Protein AF-A0A5D3DVQ5-F1 (afdb_monomer)

InterPro domains:
  IPR043502 DNA/RNA polymerase superfamily [SSF56672] (17-75)

Sequence (78 aa):
MSKLKLGRSVPVEIQEVLNEYVDIMPPKLPKTLPPRRGIDHEIELVPGAKPPAQNAYRMAPSELASLRKELVEFLIAG

Solvent-accessible surface area (backbone atoms only — not comparable to full-atom values): 5480 Å² total; per-residue (Å²): 134,81,83,84,79,73,91,64,84,74,53,68,74,57,48,51,53,51,62,75,44,42,83,85,61,50,99,58,83,73,66,58,69,77,78,89,64,101,67,80,92,80,83,87,73,63,90,86,69,73,82,91,84,75,81,81,79,90,69,55,74,69,55,50,51,52,51,52,53,52,51,52,54,50,67,70,30,99

Secondary structure (DSSP, 8-state):
--------PPPHHHHHHHHHTTTTS-SS--SSPPPPPSSPPP-PPPTTPPPP--PPPP--HHHHHHHHHHHHHHHHH-

Organism: Cucumis melo var. makuwa (NCBI:txid1194695)

pLDDT: mean 86.51, std 14.75, range [34.72, 98.12]

Structure (mmCIF, N/CA/C/O backbone):
data_AF-A0A5D3DVQ5-F1
#
_entry.id   AF-A0A5D3DVQ5-F1
#
loop_
_atom_site.group_PDB
_atom_site.id
_atom_site.type_symbol
_atom_site.label_atom_id
_atom_site.label_alt_id
_atom_site.label_comp_id
_atom_site.label_asym_id
_atom_site.label_entity_id
_atom_site.label_seq_id
_atom_site.pdbx_PDB_ins_code
_atom_site.Cartn_x
_atom_site.Cartn_y
_atom_site.Cartn_z
_atom_site.occupancy
_atom_site.B_iso_or_equiv
_atom_site.auth_seq_id
_atom_site.auth_comp_id
_atom_site.auth_asym_id
_atom_site.auth_atom_id
_atom_site.pdbx_PDB_model_num
ATOM 1 N N . MET A 1 1 ? -11.897 23.430 0.409 1.00 34.72 1 MET A N 1
ATOM 2 C CA . MET A 1 1 ? -12.816 23.343 -0.742 1.00 34.72 1 MET A CA 1
ATOM 3 C C . MET A 1 1 ? -13.873 22.296 -0.414 1.00 34.72 1 MET A C 1
ATOM 5 O O . MET A 1 1 ? -13.515 21.194 -0.032 1.00 34.72 1 MET A O 1
ATOM 9 N N . SER A 1 2 ? -15.128 22.755 -0.391 1.00 35.09 2 SER A N 1
ATOM 10 C CA . SER A 1 2 ? -16.421 22.046 -0.305 1.00 35.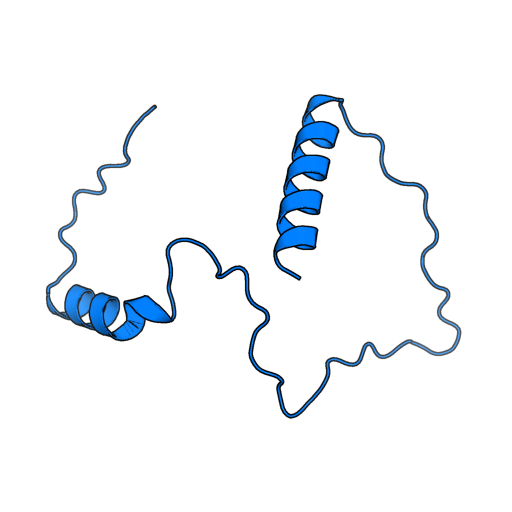09 2 SER A CA 1
ATOM 11 C C . SER A 1 2 ? -16.521 20.713 0.456 1.00 35.09 2 SER A C 1
ATOM 13 O O . SER A 1 2 ? -16.258 19.640 -0.078 1.00 35.09 2 SER A O 1
ATOM 15 N N . LYS A 1 3 ? -17.085 20.798 1.670 1.00 43.22 3 LYS A N 1
ATOM 16 C CA . LYS A 1 3 ? -17.817 19.705 2.324 1.00 43.22 3 LYS A CA 1
ATOM 17 C C . LYS A 1 3 ? -18.954 19.253 1.399 1.00 43.22 3 LYS A C 1
ATOM 19 O O . LYS A 1 3 ? -19.841 20.055 1.107 1.00 43.22 3 LYS A O 1
ATOM 24 N N . LEU A 1 4 ? -18.966 17.990 0.981 1.00 42.66 4 LEU A N 1
ATOM 25 C CA . LEU A 1 4 ? -20.168 17.367 0.429 1.00 42.66 4 LEU A CA 1
ATOM 26 C C . LEU A 1 4 ? -21.171 17.204 1.577 1.00 42.66 4 LEU A C 1
ATOM 28 O O . LEU A 1 4 ? -21.118 16.247 2.344 1.00 42.66 4 LEU A O 1
ATOM 32 N N . LYS A 1 5 ? -22.068 18.182 1.731 1.00 50.66 5 LYS A N 1
ATOM 33 C CA . LYS A 1 5 ? -23.312 17.992 2.479 1.00 50.66 5 LYS A CA 1
ATOM 34 C C . LYS A 1 5 ? -24.212 17.094 1.632 1.00 50.66 5 LYS A C 1
ATOM 36 O O . LYS A 1 5 ? -24.980 17.591 0.813 1.00 50.66 5 LYS A O 1
ATOM 41 N N . LEU A 1 6 ? -24.107 15.779 1.811 1.00 49.50 6 LEU A N 1
ATOM 42 C CA . LEU A 1 6 ? -25.137 14.865 1.335 1.00 49.50 6 LEU A CA 1
ATOM 43 C C . LEU A 1 6 ? -26.299 14.951 2.331 1.00 49.50 6 LEU A C 1
ATOM 45 O O . LEU A 1 6 ? -26.263 14.363 3.406 1.00 49.50 6 LEU A O 1
ATOM 49 N N . GLY A 1 7 ? -27.285 15.788 2.010 1.00 53.97 7 GLY A N 1
ATOM 50 C CA . GLY A 1 7 ? -28.484 16.015 2.817 1.00 53.97 7 GLY A CA 1
ATOM 51 C C . GLY A 1 7 ? -29.440 14.824 2.799 1.00 53.97 7 GLY A C 1
ATOM 52 O O . GLY A 1 7 ? -30.531 14.923 2.246 1.00 53.97 7 GLY A O 1
ATOM 53 N N . ARG A 1 8 ? -29.034 13.701 3.394 1.00 65.44 8 ARG A N 1
ATOM 54 C CA . ARG A 1 8 ? -29.916 12.592 3.771 1.00 65.44 8 ARG A CA 1
ATOM 55 C C . ARG A 1 8 ? -29.518 12.156 5.174 1.00 65.44 8 ARG A C 1
ATOM 57 O O . ARG A 1 8 ? -28.369 11.780 5.388 1.00 65.44 8 ARG A O 1
ATOM 64 N N . SER A 1 9 ? -30.439 12.263 6.129 1.00 78.00 9 SER A N 1
ATOM 65 C CA . SER A 1 9 ? -30.264 11.626 7.432 1.00 78.00 9 SER A CA 1
ATOM 66 C C . SER A 1 9 ? -30.146 10.125 7.198 1.00 78.00 9 SER A C 1
ATOM 68 O O . SER A 1 9 ? -30.989 9.547 6.511 1.00 78.00 9 SER A O 1
ATOM 70 N N . VAL A 1 10 ? -29.093 9.512 7.730 1.00 82.44 10 VAL A N 1
ATOM 71 C CA . VAL A 1 10 ? -28.977 8.055 7.760 1.00 82.44 10 VAL A CA 1
ATOM 72 C C . VAL A 1 10 ? -30.154 7.536 8.604 1.00 82.44 10 VAL A C 1
ATOM 74 O O . VAL A 1 10 ? -30.329 8.036 9.717 1.00 82.44 10 VAL A O 1
ATOM 77 N N . PRO A 1 11 ? -31.009 6.632 8.083 1.00 92.62 11 PRO A N 1
ATOM 78 C CA . PRO A 1 11 ? -32.048 5.974 8.877 1.00 92.62 11 PRO A CA 1
ATOM 79 C C . PRO A 1 11 ? -31.463 5.368 10.154 1.00 92.62 11 PRO A C 1
ATOM 81 O O .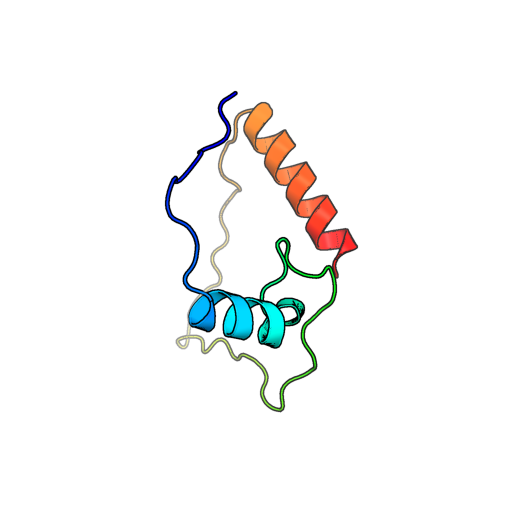 PRO A 1 11 ? -30.318 4.913 10.144 1.00 92.62 11 PRO A O 1
ATOM 84 N N . VAL A 1 12 ? -32.232 5.372 11.244 1.00 90.75 12 VAL A N 1
ATOM 85 C CA . VAL A 1 12 ? -31.750 4.954 12.574 1.00 90.75 12 VAL A CA 1
ATOM 86 C C . VAL A 1 12 ? -31.211 3.527 12.529 1.00 90.75 12 VAL A C 1
ATOM 88 O O . VAL A 1 12 ? -30.115 3.272 13.015 1.00 90.75 12 VAL A O 1
ATOM 91 N N . GLU A 1 13 ? -31.911 2.646 11.826 1.00 92.56 13 GLU A N 1
ATOM 92 C CA . GLU A 1 13 ? -31.561 1.239 11.649 1.00 92.56 13 GLU A CA 1
ATOM 93 C C . GLU A 1 13 ? -30.206 1.075 10.943 1.00 92.56 13 GLU A C 1
ATOM 95 O O . GLU A 1 13 ? -29.419 0.193 11.268 1.00 92.56 13 GLU A O 1
ATOM 100 N N . ILE A 1 14 ? -29.890 1.958 9.989 1.00 89.12 14 ILE A N 1
ATOM 101 C CA . ILE A 1 14 ? -28.595 1.948 9.292 1.00 89.12 14 ILE A CA 1
ATOM 102 C C . ILE A 1 14 ? -27.502 2.524 10.197 1.00 89.12 14 ILE A C 1
ATOM 104 O O . ILE A 1 14 ? -26.371 2.040 10.185 1.00 89.12 14 ILE A O 1
ATOM 108 N N . GLN A 1 15 ? -27.819 3.545 10.994 1.00 89.06 15 GLN A N 1
ATOM 109 C CA . GLN A 1 15 ? -26.861 4.138 11.923 1.00 89.06 15 GLN A CA 1
ATOM 110 C C . GLN A 1 15 ? -26.471 3.164 13.042 1.00 89.06 15 GLN A C 1
ATOM 112 O O . GLN A 1 15 ? -25.307 3.144 13.439 1.00 89.06 15 GLN A O 1
ATOM 117 N N . GLU A 1 16 ? -27.412 2.351 13.521 1.00 91.94 16 GLU A N 1
ATOM 118 C CA . GLU A 1 16 ? -27.159 1.284 14.495 1.00 91.94 16 GLU A CA 1
ATOM 119 C C . GLU A 1 16 ? -26.157 0.264 13.949 1.00 91.94 16 GLU A C 1
ATOM 121 O O . GLU A 1 16 ? -25.135 0.023 14.589 1.00 91.94 16 GLU A O 1
ATOM 126 N N . VAL A 1 17 ? -26.369 -0.224 12.723 1.00 91.38 17 VAL A N 1
ATOM 127 C CA . VAL A 1 17 ? -25.444 -1.158 12.057 1.00 91.38 17 VAL A CA 1
ATOM 128 C C . VAL A 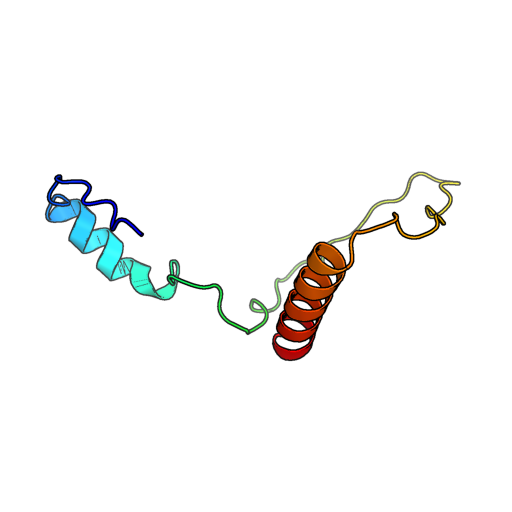1 17 ? -24.060 -0.529 11.852 1.00 91.38 17 VAL A C 1
ATOM 130 O O . VAL A 1 17 ? -23.040 -1.162 12.110 1.00 91.38 17 VAL A O 1
ATOM 133 N N . LEU A 1 18 ? -23.984 0.734 11.421 1.00 87.94 18 LEU A N 1
ATOM 134 C CA . LEU A 1 18 ? -22.694 1.415 11.247 1.00 87.94 18 LEU A CA 1
ATOM 135 C C . LEU A 1 18 ? -21.933 1.585 12.569 1.00 87.94 18 LEU A C 1
ATOM 137 O O . LEU A 1 18 ? -20.705 1.519 12.575 1.00 87.94 18 LEU A O 1
ATOM 141 N N . ASN A 1 19 ? -22.649 1.810 13.673 1.00 89.12 19 ASN A N 1
ATOM 142 C CA . ASN A 1 19 ? -22.049 1.907 15.000 1.00 89.12 19 ASN A CA 1
ATOM 143 C C . ASN A 1 19 ? -21.589 0.536 15.518 1.00 89.12 19 ASN A C 1
ATOM 145 O O . ASN A 1 19 ? -20.551 0.467 16.171 1.00 89.12 19 ASN A O 1
ATOM 149 N N . GLU A 1 20 ? -22.332 -0.533 15.219 1.00 92.81 20 GLU A N 1
ATOM 150 C CA . GLU A 1 20 ? -21.978 -1.912 15.581 1.00 92.81 20 GLU A CA 1
ATOM 151 C C . GLU A 1 20 ? -20.663 -2.359 14.924 1.00 92.81 20 GLU A C 1
ATOM 153 O O . GLU A 1 20 ? -19.839 -2.993 15.575 1.00 92.81 20 GLU A O 1
ATOM 158 N N . TYR A 1 21 ? -20.438 -1.967 13.668 1.00 89.50 21 TYR A N 1
ATOM 159 C CA . TYR A 1 21 ? -19.287 -2.377 12.852 1.00 89.50 21 TYR A CA 1
ATOM 160 C C . TYR A 1 21 ? -18.237 -1.270 12.653 1.00 89.50 21 TYR A C 1
ATOM 162 O O . TYR A 1 21 ? -17.463 -1.276 11.688 1.00 89.50 21 TYR A O 1
ATOM 170 N N . VAL A 1 22 ? -18.209 -0.281 13.549 1.00 86.38 22 VAL A N 1
ATOM 171 C CA . VAL A 1 22 ? -17.306 0.878 13.446 1.00 86.38 22 VAL A CA 1
ATOM 172 C C . VAL A 1 22 ? -15.823 0.484 13.502 1.00 86.38 22 VAL A C 1
ATOM 174 O O . VAL A 1 22 ? -14.965 1.172 12.946 1.00 86.38 22 VAL A O 1
ATOM 177 N N . ASP A 1 23 ? -15.516 -0.634 14.154 1.00 82.94 23 ASP A N 1
ATOM 178 C CA . ASP A 1 23 ? -14.178 -1.197 14.317 1.00 82.94 23 ASP A CA 1
ATOM 179 C C . ASP A 1 23 ? -13.656 -1.883 13.042 1.00 82.94 23 ASP A C 1
ATOM 181 O O . ASP A 1 23 ? -12.456 -1.810 12.761 1.00 82.94 23 ASP A O 1
ATOM 185 N N . ILE A 1 24 ? -14.539 -2.487 12.236 1.00 84.38 24 ILE A N 1
ATOM 186 C CA . ILE A 1 24 ? -14.180 -3.130 10.959 1.00 84.38 24 ILE A CA 1
ATOM 187 C C . ILE A 1 24 ? -14.197 -2.170 9.759 1.00 84.38 24 ILE A C 1
ATOM 189 O O . ILE A 1 24 ? -13.590 -2.472 8.729 1.00 84.38 24 ILE A O 1
ATOM 193 N N . MET A 1 25 ? -14.851 -1.008 9.876 1.00 80.69 25 MET A N 1
ATOM 194 C CA . MET A 1 25 ? -14.887 0.044 8.846 1.00 80.69 25 MET A CA 1
ATOM 195 C C . MET A 1 25 ? -14.273 1.371 9.332 1.00 80.69 25 MET A C 1
ATOM 197 O O . MET A 1 25 ? -14.936 2.415 9.313 1.00 80.69 25 MET A O 1
ATOM 201 N N . PRO A 1 26 ? -12.995 1.386 9.749 1.00 84.00 26 PRO A N 1
ATOM 202 C CA . PRO A 1 26 ? -12.358 2.618 10.177 1.00 84.00 26 PRO A CA 1
ATOM 203 C C . PRO A 1 26 ? -12.208 3.597 8.994 1.00 84.00 26 PRO A C 1
ATOM 205 O O . PRO A 1 26 ? -12.013 3.184 7.849 1.00 84.00 26 PRO A O 1
ATOM 208 N N . PRO A 1 27 ? -12.204 4.920 9.243 1.00 83.38 27 PRO A N 1
ATOM 209 C CA . PRO A 1 27 ? -12.048 5.930 8.189 1.00 83.38 27 PRO A CA 1
ATOM 210 C C . PRO A 1 27 ? -10.676 5.881 7.494 1.00 83.38 27 PRO A C 1
ATOM 212 O O . PRO A 1 27 ? -10.481 6.509 6.453 1.00 83.38 27 PRO A O 1
ATOM 215 N N . LYS A 1 28 ? -9.706 5.179 8.092 1.00 84.25 28 LYS A N 1
ATOM 216 C CA . LYS A 1 28 ? -8.389 4.868 7.532 1.00 84.25 28 LYS A CA 1
ATOM 217 C C . LYS A 1 28 ? -8.025 3.441 7.916 1.00 84.25 28 LYS A C 1
ATOM 219 O O . LYS A 1 28 ? -8.311 3.031 9.037 1.00 84.25 28 LYS A O 1
ATOM 224 N N . LEU A 1 29 ? -7.348 2.728 7.019 1.00 84.19 29 LEU A N 1
ATOM 225 C CA . LEU A 1 29 ? -6.838 1.394 7.321 1.00 84.19 29 LEU A CA 1
ATOM 226 C C . LEU A 1 29 ? -5.865 1.446 8.513 1.00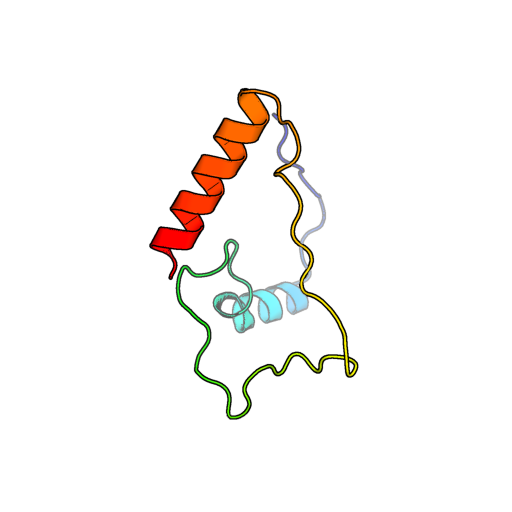 84.19 29 LEU A C 1
ATOM 228 O O . LEU A 1 29 ? -5.058 2.381 8.602 1.00 84.19 29 LEU A O 1
ATOM 232 N N . PRO A 1 30 ? -5.937 0.472 9.436 1.00 84.69 30 PRO A N 1
ATOM 233 C CA . PRO A 1 30 ? -5.000 0.391 10.543 1.00 84.69 30 PRO A CA 1
ATOM 234 C C . PRO A 1 30 ? -3.585 0.130 10.014 1.00 84.69 30 PRO A C 1
ATOM 236 O O . PRO A 1 30 ? -3.393 -0.579 9.030 1.00 84.69 30 PRO A O 1
ATOM 239 N N . LYS A 1 31 ? -2.576 0.683 10.695 1.00 83.88 31 LYS A N 1
ATOM 240 C CA . LYS A 1 31 ? -1.151 0.476 10.372 1.00 83.88 31 LYS A CA 1
ATOM 241 C C . LYS A 1 31 ? -0.609 -0.846 10.928 1.00 83.88 31 LYS A C 1
ATOM 243 O O . LYS A 1 31 ? 0.504 -0.894 11.430 1.00 83.88 31 LYS A O 1
ATOM 248 N N . THR A 1 32 ? -1.439 -1.876 10.955 1.00 83.62 32 THR A N 1
ATOM 249 C CA . THR A 1 32 ? -1.097 -3.183 11.513 1.00 83.62 32 THR A CA 1
ATOM 250 C C . THR A 1 32 ? -1.447 -4.243 10.494 1.00 83.62 32 THR A C 1
ATOM 252 O O . THR A 1 32 ? -2.518 -4.176 9.887 1.00 83.62 32 THR A O 1
ATOM 255 N N . LEU A 1 33 ? -0.584 -5.246 10.352 1.00 83.62 33 LEU A N 1
ATOM 256 C CA . LEU A 1 33 ? -0.899 -6.396 9.521 1.00 83.62 33 LEU A CA 1
ATOM 257 C C . LEU A 1 33 ? -2.165 -7.101 10.027 1.00 83.62 33 LEU A C 1
ATOM 259 O O . LEU A 1 33 ? -2.365 -7.219 11.242 1.00 83.62 33 LEU A O 1
ATOM 263 N N . PRO A 1 34 ? -3.010 -7.605 9.112 1.00 84.50 34 PRO A N 1
ATOM 264 C CA . PRO A 1 34 ? -4.077 -8.516 9.481 1.00 84.50 34 PRO A CA 1
ATOM 265 C C . PRO A 1 34 ? -3.522 -9.721 10.257 1.00 84.50 34 PRO A C 1
ATOM 267 O O . PRO A 1 34 ? -2.382 -10.135 10.020 1.00 84.50 34 PRO A O 1
ATOM 270 N N . PRO A 1 35 ? -4.321 -10.329 11.150 1.00 88.19 35 PRO A N 1
ATOM 271 C CA . PRO A 1 35 ? -3.943 -11.573 11.807 1.00 88.19 35 PRO A CA 1
ATOM 272 C C . PRO A 1 35 ? -3.507 -12.636 10.791 1.00 88.19 35 PRO A C 1
ATOM 274 O O . PRO A 1 35 ? -4.064 -12.722 9.691 1.00 88.19 35 PRO A O 1
ATOM 277 N N . ARG A 1 36 ? -2.530 -13.474 11.166 1.00 89.06 36 ARG A N 1
ATOM 278 C CA . ARG A 1 36 ? -2.116 -14.604 10.323 1.00 89.06 36 ARG A CA 1
ATOM 279 C C . ARG A 1 36 ? -3.323 -15.486 10.014 1.00 89.06 36 ARG A C 1
ATOM 281 O O . ARG A 1 36 ? -4.054 -15.890 10.916 1.00 89.06 36 ARG A O 1
ATOM 288 N N . ARG A 1 37 ? -3.511 -15.786 8.731 1.00 90.62 37 ARG A N 1
ATOM 289 C CA . ARG A 1 37 ? -4.532 -16.724 8.256 1.00 90.62 37 ARG A CA 1
ATOM 290 C C . ARG A 1 37 ? -3.946 -18.135 8.224 1.00 90.62 37 ARG A C 1
ATOM 292 O O . ARG A 1 37 ? -2.734 -18.299 8.193 1.00 90.62 37 ARG A O 1
ATOM 299 N N . GLY A 1 38 ? -4.808 -19.151 8.228 1.00 94.62 38 GLY A N 1
ATOM 300 C CA . GLY A 1 38 ? -4.382 -20.557 8.145 1.00 94.62 38 GLY A CA 1
ATOM 301 C C . GLY A 1 38 ? -3.848 -20.982 6.772 1.00 94.62 38 GLY A C 1
ATOM 302 O O . GLY A 1 38 ? -3.420 -22.120 6.622 1.00 94.62 38 GLY A O 1
ATOM 303 N N . ILE A 1 39 ? -3.898 -20.088 5.782 1.00 92.31 39 ILE A N 1
ATOM 304 C CA . ILE A 1 39 ? -3.379 -20.292 4.431 1.00 92.31 39 ILE A CA 1
ATOM 305 C C . ILE A 1 39 ? -2.590 -19.057 4.003 1.00 92.31 39 ILE A C 1
ATOM 307 O O . ILE A 1 39 ? -3.029 -17.921 4.228 1.00 92.31 39 ILE A O 1
ATOM 311 N N . ASP A 1 40 ? -1.451 -19.298 3.368 1.00 91.25 40 ASP A N 1
ATOM 312 C CA . ASP A 1 40 ? -0.670 -18.264 2.703 1.00 91.25 40 ASP A CA 1
ATOM 313 C C . ASP A 1 40 ? -1.128 -18.109 1.252 1.00 91.25 40 ASP A C 1
ATOM 315 O O . ASP A 1 40 ? -1.711 -19.014 0.652 1.00 91.25 40 ASP A O 1
ATOM 319 N N . HIS A 1 41 ? -0.900 -16.922 0.692 1.00 89.00 41 HIS A N 1
ATOM 320 C CA . HIS A 1 41 ? -1.148 -16.697 -0.724 1.00 89.00 41 HIS A CA 1
ATOM 321 C C . HIS A 1 41 ? 0.010 -17.281 -1.536 1.00 89.00 41 HIS A C 1
ATOM 323 O O . HIS A 1 41 ? 1.154 -16.863 -1.363 1.00 89.00 41 HIS A O 1
ATOM 329 N N . GLU A 1 42 ? -0.295 -18.216 -2.430 1.00 94.06 42 GLU A N 1
ATOM 330 C CA . GLU A 1 42 ? 0.664 -18.783 -3.372 1.00 94.06 42 GLU A CA 1
ATOM 331 C C . GLU A 1 42 ? 0.446 -18.185 -4.766 1.00 94.06 42 GLU A C 1
ATOM 333 O O . GLU A 1 42 ? -0.687 -18.064 -5.236 1.00 94.06 42 GLU A O 1
ATOM 338 N N . ILE A 1 43 ? 1.539 -17.787 -5.420 1.00 94.50 43 ILE A N 1
ATOM 339 C CA . ILE A 1 43 ? 1.526 -17.328 -6.811 1.00 94.50 43 ILE A CA 1
ATOM 340 C C . ILE A 1 43 ? 2.008 -18.492 -7.674 1.00 94.50 43 ILE A C 1
ATOM 342 O O . ILE A 1 43 ? 3.210 -18.737 -7.783 1.00 94.50 43 ILE A O 1
ATOM 346 N N . GLU A 1 44 ? 1.068 -19.201 -8.294 1.00 95.69 44 GLU A N 1
ATOM 347 C CA . GLU A 1 44 ? 1.381 -20.279 -9.230 1.00 95.69 44 GLU A CA 1
ATOM 348 C C . GLU A 1 44 ? 2.014 -19.713 -10.509 1.00 95.69 44 GLU A C 1
ATOM 350 O O . GLU A 1 44 ? 1.460 -18.832 -11.174 1.00 95.69 44 GLU A O 1
ATOM 355 N N . LEU A 1 45 ? 3.190 -20.226 -10.871 1.00 95.38 45 LEU A N 1
ATOM 356 C CA . LEU A 1 45 ? 3.890 -19.829 -12.089 1.00 95.38 45 LEU A CA 1
ATOM 357 C C . LEU A 1 45 ? 3.703 -20.881 -13.178 1.00 95.38 45 LEU A C 1
ATOM 359 O O . LEU A 1 45 ? 3.867 -22.079 -12.950 1.00 95.38 45 LEU A O 1
ATOM 363 N N . VAL A 1 46 ? 3.442 -20.420 -14.400 1.00 96.19 46 VAL A N 1
ATOM 364 C CA . VAL A 1 46 ? 3.479 -21.289 -15.580 1.00 96.19 46 VAL A CA 1
ATOM 365 C C . VAL A 1 46 ? 4.914 -21.810 -15.767 1.00 96.19 46 VAL A C 1
ATOM 367 O O . VAL A 1 46 ? 5.855 -21.009 -15.709 1.00 96.19 46 VAL A O 1
ATOM 370 N N . PRO A 1 47 ? 5.126 -23.116 -16.025 1.00 96.56 47 PRO A N 1
ATOM 371 C CA . PRO A 1 47 ? 6.459 -23.659 -16.262 1.00 96.56 47 PRO A CA 1
ATOM 372 C C . PRO A 1 47 ? 7.211 -22.899 -17.363 1.00 96.56 47 PRO A C 1
ATOM 374 O O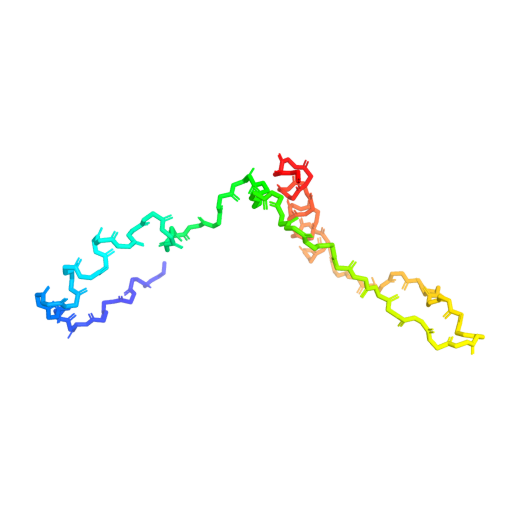 . PRO A 1 47 ? 6.697 -22.691 -18.461 1.00 96.56 47 PRO A O 1
ATOM 377 N N . GLY A 1 48 ? 8.441 -22.475 -17.065 1.00 95.69 48 GLY A N 1
ATOM 378 C CA . GLY A 1 48 ? 9.274 -21.698 -17.988 1.00 95.69 48 GLY A CA 1
ATOM 379 C C . GLY A 1 48 ? 8.982 -20.191 -18.027 1.00 95.69 48 GLY A C 1
ATOM 380 O O . GLY A 1 48 ? 9.654 -19.474 -18.775 1.00 95.69 48 GLY A O 1
ATOM 381 N N . ALA A 1 49 ? 8.035 -19.687 -17.225 1.00 95.75 49 ALA A N 1
ATOM 382 C CA . ALA A 1 49 ? 7.799 -18.254 -17.089 1.00 95.75 49 ALA A CA 1
ATOM 383 C C . ALA A 1 49 ? 9.044 -17.540 -16.540 1.00 95.75 49 ALA A C 1
ATOM 385 O O . ALA A 1 49 ? 9.677 -17.982 -15.580 1.00 95.75 49 ALA A O 1
ATOM 386 N N . LYS A 1 50 ? 9.389 -16.408 -17.157 1.00 94.62 50 LYS A N 1
ATOM 387 C CA . LYS A 1 50 ? 10.490 -15.548 -16.716 1.00 94.62 50 LYS A CA 1
ATOM 388 C C . LYS A 1 50 ? 9.926 -14.364 -15.930 1.00 94.62 50 LYS A C 1
ATOM 390 O O . LYS A 1 50 ? 8.950 -13.773 -16.396 1.00 94.62 50 LYS A O 1
ATOM 395 N N . PRO A 1 51 ? 10.531 -13.978 -14.793 1.00 94.38 51 PRO A N 1
ATOM 396 C CA . PRO A 1 51 ? 10.121 -12.777 -14.079 1.00 94.38 51 PRO A CA 1
ATOM 397 C C . PRO A 1 51 ? 10.218 -11.535 -14.977 1.00 94.38 51 PRO A C 1
ATOM 399 O O . PRO A 1 51 ? 11.191 -11.404 -15.730 1.00 94.38 51 PRO A O 1
ATOM 402 N N . PRO A 1 52 ? 9.248 -10.608 -14.907 1.00 95.12 52 PRO A N 1
ATOM 403 C CA . PRO A 1 52 ? 9.357 -9.345 -15.614 1.00 95.12 52 PRO A CA 1
ATOM 404 C C . PRO A 1 52 ? 10.483 -8.508 -14.996 1.00 95.12 52 PRO A C 1
ATOM 406 O O . PRO A 1 52 ? 10.456 -8.179 -13.814 1.00 95.12 52 PRO A O 1
ATOM 409 N N . ALA A 1 53 ? 11.467 -8.143 -15.814 1.00 95.56 53 ALA A N 1
ATOM 410 C CA . ALA A 1 53 ? 12.533 -7.216 -15.450 1.00 95.56 53 ALA A CA 1
ATOM 411 C C . ALA A 1 53 ? 12.455 -6.007 -16.386 1.00 95.56 53 ALA A C 1
ATOM 413 O O . ALA A 1 53 ? 12.901 -6.061 -17.532 1.00 95.56 53 ALA A O 1
ATOM 414 N N . GLN A 1 54 ? 11.823 -4.933 -15.917 1.00 95.19 54 GLN A N 1
ATOM 415 C CA . GLN A 1 54 ? 11.663 -3.691 -16.670 1.00 95.19 54 GLN A CA 1
ATOM 416 C C . GLN A 1 54 ? 12.144 -2.506 -15.838 1.00 95.19 54 GLN A C 1
ATOM 418 O O . GLN A 1 54 ? 12.089 -2.523 -14.610 1.00 95.19 54 GLN A O 1
ATOM 423 N N . ASN A 1 55 ? 12.618 -1.468 -16.524 1.00 95.81 55 ASN A N 1
ATOM 424 C CA . ASN A 1 55 ? 12.997 -0.221 -15.874 1.00 95.81 55 ASN A CA 1
ATOM 425 C C . ASN A 1 55 ? 11.756 0.472 -15.301 1.00 95.81 55 ASN A C 1
ATOM 427 O O . ASN A 1 55 ? 10.670 0.389 -15.876 1.00 95.81 55 ASN A O 1
ATOM 431 N N . ALA A 1 56 ? 11.933 1.209 -14.2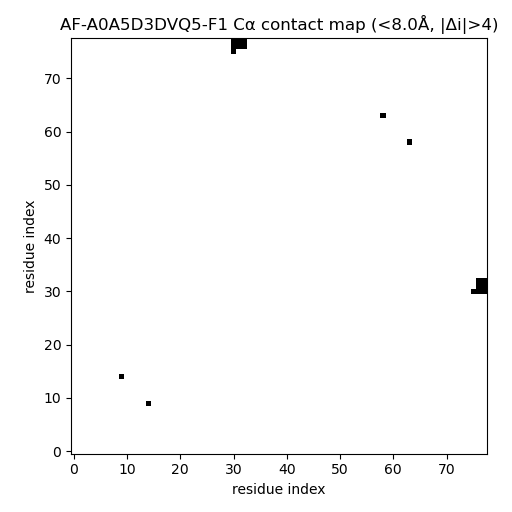06 1.00 94.12 56 ALA A N 1
ATOM 432 C CA . ALA A 1 56 ? 10.869 2.044 -13.665 1.00 94.12 56 ALA A CA 1
ATOM 433 C C . ALA A 1 56 ? 10.392 3.070 -14.710 1.00 94.12 56 ALA A C 1
ATOM 435 O O . ALA A 1 56 ? 11.196 3.658 -15.443 1.00 94.12 56 ALA A O 1
ATOM 436 N N . TYR A 1 57 ? 9.079 3.302 -14.757 1.00 94.56 57 TYR A N 1
ATOM 437 C CA . TYR A 1 57 ? 8.501 4.344 -15.599 1.00 94.56 57 TYR A CA 1
ATOM 438 C C . TYR A 1 57 ? 9.002 5.728 -15.183 1.00 94.56 57 TYR A C 1
ATOM 440 O O . TYR A 1 57 ? 9.279 5.995 -14.012 1.00 94.56 57 TYR A O 1
ATOM 448 N N . ARG A 1 58 ? 9.106 6.629 -16.163 1.00 96.44 58 ARG A N 1
ATOM 449 C CA . ARG A 1 58 ? 9.433 8.031 -15.894 1.00 96.44 58 ARG A CA 1
ATOM 450 C C . ARG A 1 58 ? 8.243 8.703 -15.217 1.00 96.44 58 ARG A C 1
ATOM 452 O O . ARG A 1 58 ? 7.115 8.530 -15.658 1.00 96.44 58 ARG A O 1
ATOM 459 N N . MET A 1 59 ? 8.530 9.489 -14.186 1.00 97.31 59 MET A N 1
ATOM 460 C CA . MET A 1 59 ? 7.547 10.240 -13.408 1.00 97.31 59 MET A CA 1
ATOM 461 C C . MET A 1 59 ? 7.972 11.702 -13.323 1.00 97.31 59 MET A C 1
ATOM 463 O O . MET A 1 59 ? 9.172 12.007 -13.292 1.00 97.31 59 MET A O 1
ATOM 467 N N . ALA A 1 60 ? 7.001 12.606 -13.257 1.00 98.12 60 ALA A N 1
ATOM 468 C CA . ALA A 1 60 ? 7.264 14.002 -12.939 1.00 98.12 60 ALA A CA 1
ATOM 469 C C . ALA A 1 60 ? 7.754 14.143 -11.479 1.00 98.12 60 ALA A C 1
ATOM 471 O O . ALA A 1 60 ? 7.455 13.294 -10.633 1.00 98.12 60 ALA A O 1
ATOM 472 N N . PRO A 1 61 ? 8.467 15.231 -11.125 1.00 98.06 61 PRO A N 1
ATOM 473 C CA . PRO A 1 61 ? 8.946 15.435 -9.756 1.00 98.06 61 PRO A CA 1
ATOM 474 C C . PRO A 1 61 ? 7.840 15.401 -8.686 1.00 98.06 61 PRO A C 1
ATOM 476 O O . PRO A 1 61 ? 8.071 14.906 -7.584 1.00 98.06 61 PRO A O 1
ATOM 479 N N . SER A 1 62 ? 6.637 15.890 -9.006 1.00 97.56 62 SER A N 1
ATOM 480 C CA . SER A 1 62 ? 5.473 15.874 -8.108 1.00 97.56 62 SER A CA 1
ATOM 481 C C . SER A 1 62 ? 4.936 14.463 -7.857 1.00 97.56 62 SER A C 1
ATOM 483 O O . SER A 1 62 ? 4.623 14.121 -6.720 1.00 97.56 62 SER A O 1
ATOM 485 N N . GLU A 1 63 ? 4.866 13.630 -8.894 1.00 97.81 63 GLU A N 1
ATOM 486 C CA . GLU A 1 63 ? 4.421 12.234 -8.796 1.00 97.81 63 GLU A CA 1
ATOM 487 C C . GLU A 1 63 ? 5.413 11.408 -7.980 1.00 97.81 63 GLU A C 1
ATOM 489 O O . GLU A 1 63 ? 5.023 10.674 -7.073 1.00 97.81 63 GLU A O 1
ATOM 494 N N . LEU A 1 64 ? 6.711 11.599 -8.236 1.00 97.31 64 LEU A N 1
ATOM 495 C CA . LEU A 1 64 ? 7.766 10.924 -7.491 1.00 97.31 64 LEU A CA 1
ATOM 496 C C . LEU A 1 64 ? 7.752 11.306 -6.002 1.00 97.31 64 LEU A C 1
ATOM 498 O O . LEU A 1 64 ? 8.012 10.459 -5.147 1.00 97.31 64 LEU A O 1
ATOM 502 N N . ALA A 1 65 ? 7.444 12.564 -5.672 1.00 97.50 65 ALA A N 1
ATOM 503 C CA . ALA A 1 65 ? 7.298 13.006 -4.286 1.00 97.50 65 ALA A CA 1
ATOM 504 C C . ALA A 1 65 ? 6.107 12.327 -3.585 1.00 97.50 65 ALA A C 1
ATOM 506 O O . ALA A 1 65 ? 6.258 11.862 -2.453 1.00 97.50 65 ALA A O 1
ATOM 507 N N . SER A 1 66 ? 4.961 12.214 -4.263 1.00 97.00 66 SER A N 1
ATOM 508 C CA . SER A 1 66 ? 3.792 11.483 -3.756 1.00 97.00 66 SER A CA 1
ATOM 509 C C . SER A 1 6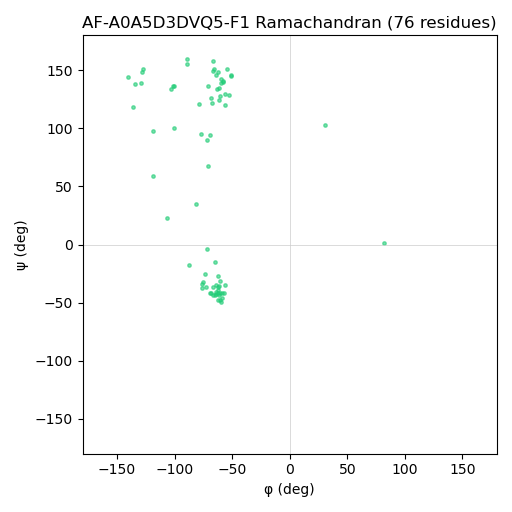6 ? 4.092 10.001 -3.539 1.00 97.00 66 SER A C 1
ATOM 511 O O . SER A 1 66 ? 3.845 9.491 -2.448 1.00 97.00 66 SER A O 1
ATOM 513 N N . LEU A 1 67 ? 4.709 9.340 -4.523 1.00 97.00 67 LEU A N 1
ATOM 514 C CA . LEU A 1 67 ? 5.094 7.932 -4.422 1.00 97.00 67 LEU A CA 1
ATOM 515 C C . LEU A 1 67 ? 6.037 7.692 -3.238 1.00 97.00 67 LEU A C 1
ATOM 517 O O . LEU A 1 67 ? 5.839 6.768 -2.456 1.00 97.00 67 LEU A O 1
ATOM 521 N N . ARG A 1 68 ? 7.058 8.542 -3.069 1.00 96.75 68 ARG A N 1
ATOM 522 C CA . ARG A 1 68 ? 7.993 8.434 -1.937 1.00 96.75 68 ARG A CA 1
ATOM 523 C C . ARG A 1 68 ? 7.287 8.565 -0.595 1.00 96.75 68 ARG A C 1
ATOM 525 O O . ARG A 1 68 ? 7.616 7.825 0.325 1.00 96.75 68 ARG A O 1
ATOM 532 N N . LYS A 1 69 ? 6.337 9.495 -0.477 1.00 96.88 69 LYS A N 1
ATOM 533 C CA . LYS A 1 69 ? 5.554 9.669 0.748 1.00 96.88 69 LYS A CA 1
ATOM 534 C C . LYS A 1 69 ? 4.768 8.398 1.077 1.00 96.88 69 LYS A C 1
ATOM 536 O O . LYS A 1 69 ? 4.829 7.935 2.210 1.00 96.88 69 LYS A O 1
ATOM 541 N N . GLU A 1 70 ? 4.081 7.832 0.093 1.00 93.94 70 GLU A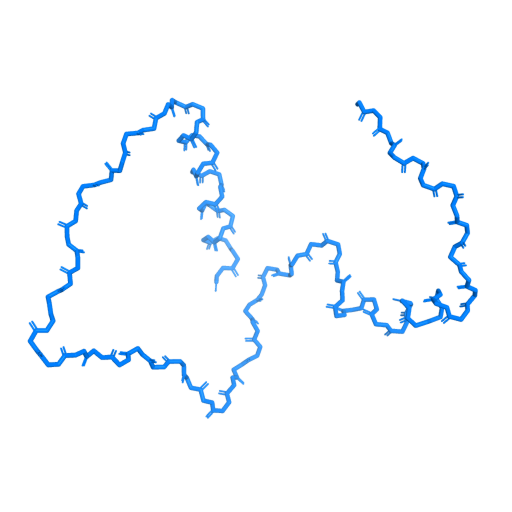 N 1
ATOM 542 C CA . GLU A 1 70 ? 3.285 6.616 0.269 1.00 93.94 70 GLU A CA 1
ATOM 543 C C . GLU A 1 70 ? 4.156 5.402 0.626 1.00 93.94 70 GLU A C 1
ATOM 545 O O . GLU A 1 70 ? 3.855 4.683 1.576 1.00 93.94 70 GLU A O 1
ATOM 550 N N . LEU A 1 71 ? 5.304 5.232 -0.039 1.00 95.12 71 LEU A N 1
ATOM 551 C CA . LEU A 1 71 ? 6.263 4.177 0.302 1.00 95.12 71 LEU A CA 1
ATOM 552 C C . LEU A 1 71 ? 6.765 4.294 1.746 1.00 95.12 71 LEU A C 1
ATOM 554 O O . LEU A 1 71 ? 6.865 3.287 2.439 1.00 95.12 71 LEU A O 1
ATOM 558 N N . VAL A 1 72 ? 7.059 5.509 2.220 1.00 95.31 72 VAL A N 1
ATOM 559 C CA . VAL A 1 72 ? 7.451 5.730 3.622 1.00 95.31 72 VAL A CA 1
ATOM 560 C C . VAL A 1 72 ? 6.308 5.368 4.572 1.00 95.31 72 VAL A C 1
ATOM 562 O O . VAL A 1 72 ? 6.552 4.751 5.606 1.00 95.31 72 VAL A O 1
ATOM 565 N N . GLU A 1 73 ? 5.064 5.712 4.232 1.00 91.19 73 GLU A N 1
ATOM 566 C CA . GLU A 1 73 ? 3.898 5.347 5.041 1.00 91.19 73 GLU A CA 1
ATOM 567 C C . GLU A 1 73 ? 3.713 3.823 5.137 1.00 91.19 73 GLU A C 1
ATOM 569 O O . GLU A 1 73 ? 3.466 3.329 6.240 1.00 91.19 73 GLU A O 1
ATOM 574 N N . PHE A 1 74 ? 3.905 3.082 4.040 1.00 89.50 74 PHE A N 1
ATOM 575 C CA . PHE A 1 74 ? 3.842 1.615 4.041 1.00 89.50 74 PHE A CA 1
ATOM 576 C C . PHE A 1 74 ? 5.010 0.965 4.784 1.00 89.50 74 PHE A C 1
ATOM 578 O O . PHE A 1 74 ? 4.784 0.067 5.586 1.00 89.50 74 PHE A O 1
ATOM 585 N N . LEU A 1 75 ? 6.239 1.460 4.616 1.00 90.31 75 LEU A N 1
ATOM 586 C CA . LEU A 1 75 ? 7.399 0.948 5.360 1.00 90.31 75 LEU A CA 1
ATOM 587 C C . LEU A 1 75 ? 7.249 1.117 6.879 1.00 90.31 75 LEU A C 1
ATOM 589 O O . LEU A 1 75 ? 7.770 0.307 7.640 1.00 90.31 75 LEU A O 1
ATOM 593 N N . ILE A 1 76 ? 6.546 2.163 7.324 1.00 88.56 76 ILE A N 1
ATOM 594 C CA . ILE A 1 76 ? 6.231 2.378 8.743 1.00 88.56 76 ILE A CA 1
ATOM 595 C C . ILE A 1 76 ? 5.101 1.452 9.218 1.00 88.56 76 ILE A C 1
ATOM 597 O O . ILE A 1 76 ? 5.089 1.076 10.388 1.00 88.56 76 ILE A O 1
ATOM 601 N N . ALA A 1 77 ? 4.134 1.132 8.354 1.00 83.94 77 ALA A N 1
ATOM 602 C CA . ALA A 1 77 ? 2.998 0.276 8.704 1.00 83.94 77 ALA A CA 1
ATOM 603 C C . ALA A 1 77 ? 3.382 -1.209 8.841 1.00 83.94 77 ALA A C 1
ATOM 605 O O . ALA A 1 77 ? 2.732 -1.921 9.608 1.00 83.94 77 ALA A O 1
ATOM 606 N N . GLY A 1 78 ? 4.453 -1.635 8.161 1.00 71.19 78 GLY A N 1
ATOM 607 C CA . GLY A 1 78 ? 4.940 -3.017 8.167 1.00 71.19 78 GLY A CA 1
ATOM 608 C C . GLY A 1 78 ? 4.044 -3.947 7.371 1.00 71.19 78 GLY A C 1
ATOM 609 O O . GLY A 1 78 ? 3.917 -5.102 7.822 1.00 71.19 78 GLY A O 1
#

Radius of gyration: 20.89 Å; Cα contacts (8 Å, |Δi|>4): 9; chains: 1; bounding box: 45×47×34 Å

Fo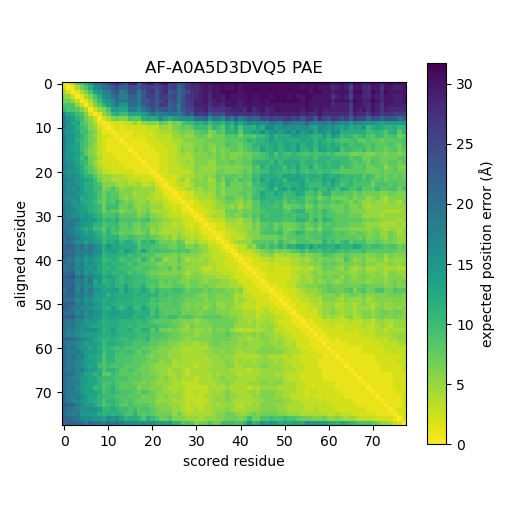ldseek 3Di:
DDDPPPPDDDPPVRVVVCVVCCVVDPPDDQLEDDPDDPDDDDDDDDPPDDDDDDDDDDDDPVVVVVVVVVVVSNVSSD

Mean predicted aligned error: 9.2 Å